Protein AF-A0A820XZY1-F1 (afdb_monomer_lite)

Secondary structure (DSSP, 8-state):
------S-TTTHHHHHHHHTS-STTSHHHHHHHTT--HHHHHHHTTSSSHHHHHHHHHHHHHHHHHHHH--

Structure (mmCIF, N/CA/C/O backbone):
data_AF-A0A820XZY1-F1
#
_entry.id   AF-A0A820XZY1-F1
#
loop_
_atom_site.group_PDB
_atom_site.id
_atom_site.type_symbol
_atom_site.label_atom_id
_atom_site.label_alt_id
_atom_site.label_comp_id
_atom_site.label_asym_id
_atom_site.label_entity_id
_atom_site.label_seq_id
_atom_site.pdbx_PDB_ins_code
_atom_site.Cartn_x
_atom_site.Cartn_y
_atom_site.Cartn_z
_atom_site.occupancy
_atom_site.B_iso_or_equiv
_atom_site.auth_seq_id
_atom_site.auth_comp_id
_atom_site.auth_asym_id
_atom_site.auth_atom_id
_atom_site.pdbx_PDB_model_num
ATOM 1 N N . MET A 1 1 ? 19.671 3.769 10.295 1.00 36.69 1 MET A N 1
ATOM 2 C CA . MET A 1 1 ? 18.479 3.681 11.163 1.00 36.69 1 MET A CA 1
ATOM 3 C C . MET A 1 1 ? 17.564 2.640 10.528 1.00 36.69 1 MET A C 1
ATOM 5 O O . MET A 1 1 ? 17.160 2.847 9.392 1.00 36.69 1 MET A O 1
ATOM 9 N N . LYS A 1 2 ? 17.374 1.468 11.146 1.00 40.25 2 LYS A N 1
ATOM 10 C CA . LYS A 1 2 ? 16.459 0.442 10.615 1.00 40.25 2 LYS A CA 1
ATOM 11 C C . LYS A 1 2 ? 15.051 0.914 10.971 1.00 40.25 2 LYS A C 1
ATOM 13 O O . LYS A 1 2 ? 14.768 1.059 12.156 1.00 40.25 2 LYS A O 1
ATOM 18 N N . ALA A 1 3 ? 14.217 1.226 9.982 1.00 53.44 3 ALA A N 1
ATOM 19 C CA . ALA A 1 3 ? 12.798 1.425 10.247 1.00 53.44 3 ALA A CA 1
ATOM 20 C C . ALA A 1 3 ? 12.270 0.129 10.881 1.00 53.44 3 ALA A C 1
ATOM 22 O O . ALA A 1 3 ? 12.513 -0.952 10.338 1.00 53.44 3 ALA A O 1
ATOM 23 N N . LEU A 1 4 ? 11.637 0.217 12.053 1.00 60.28 4 LEU A N 1
ATOM 24 C CA . LEU A 1 4 ? 10.917 -0.921 12.613 1.00 60.28 4 LEU A CA 1
ATOM 25 C C . LEU A 1 4 ? 9.774 -1.237 11.648 1.00 60.28 4 LEU A C 1
ATOM 27 O O . LEU A 1 4 ? 8.857 -0.437 11.492 1.00 60.28 4 LEU A O 1
ATOM 31 N N . SER A 1 5 ? 9.868 -2.373 10.961 1.00 71.88 5 SER A N 1
ATOM 32 C CA . SER A 1 5 ? 8.724 -2.937 10.260 1.00 71.88 5 SER A CA 1
ATOM 33 C C . SER A 1 5 ? 7.941 -3.793 11.247 1.00 71.88 5 SER A C 1
ATOM 35 O O . SER A 1 5 ? 8.518 -4.609 11.965 1.00 71.88 5 SER A O 1
ATOM 37 N N . TYR A 1 6 ? 6.632 -3.575 11.294 1.00 82.38 6 TYR A N 1
ATOM 38 C CA . TYR A 1 6 ? 5.694 -4.382 12.070 1.00 82.38 6 TYR A CA 1
ATOM 39 C C . TYR A 1 6 ? 5.237 -5.624 11.300 1.00 82.38 6 TYR A C 1
ATOM 41 O O . TYR A 1 6 ? 4.679 -6.543 11.910 1.00 82.38 6 TYR A O 1
ATOM 49 N N . VAL A 1 7 ? 5.494 -5.645 9.988 1.00 84.56 7 VAL A N 1
ATOM 50 C CA . VAL A 1 7 ? 5.266 -6.779 9.094 1.00 84.56 7 VAL A CA 1
ATOM 51 C C . VAL A 1 7 ? 6.333 -7.851 9.355 1.00 84.56 7 VAL A C 1
ATOM 53 O O . VAL A 1 7 ? 7.520 -7.521 9.410 1.00 84.56 7 VAL A O 1
ATOM 56 N N . PRO A 1 8 ? 5.957 -9.135 9.492 1.00 83.12 8 PRO A N 1
ATOM 57 C CA . PRO A 1 8 ? 6.915 -10.230 9.628 1.00 83.12 8 PRO A CA 1
ATOM 58 C C . PRO A 1 8 ? 7.922 -10.275 8.472 1.00 83.12 8 PRO A C 1
ATOM 60 O O . PRO A 1 8 ? 7.552 -10.210 7.295 1.00 83.12 8 PRO A O 1
ATOM 63 N N . SER A 1 9 ? 9.208 -10.406 8.801 1.00 81.25 9 SER A N 1
ATOM 64 C CA . SER A 1 9 ? 10.292 -10.355 7.815 1.00 81.25 9 SER A CA 1
ATOM 65 C C . SER A 1 9 ? 10.355 -11.578 6.902 1.00 81.25 9 SER A C 1
ATOM 67 O O . SER A 1 9 ? 10.904 -11.481 5.807 1.00 81.25 9 SER A O 1
ATOM 69 N N . GLU A 1 10 ? 9.788 -12.706 7.332 1.00 81.88 10 GLU A N 1
ATOM 70 C CA . GLU A 1 10 ? 9.824 -13.992 6.631 1.00 81.88 10 GLU A CA 1
ATOM 71 C C . GLU A 1 10 ? 9.119 -13.934 5.274 1.00 81.88 10 GLU A C 1
ATOM 73 O O . GLU A 1 10 ? 9.534 -14.614 4.342 1.00 81.88 10 GLU A O 1
ATOM 78 N N . TRP A 1 11 ? 8.069 -13.118 5.153 1.00 86.81 11 TRP A N 1
ATOM 79 C CA . TRP A 1 11 ? 7.291 -12.987 3.918 1.00 86.81 11 TRP A CA 1
ATOM 80 C C . TRP A 1 11 ? 7.019 -11.534 3.512 1.00 86.81 11 TRP A C 1
ATOM 82 O O . TRP A 1 11 ? 6.708 -11.274 2.347 1.00 86.81 11 TRP A O 1
ATOM 92 N N . GLY A 1 12 ? 7.149 -10.570 4.433 1.00 92.00 12 GLY A N 1
ATOM 93 C CA . GLY A 1 12 ? 6.756 -9.178 4.210 1.00 92.00 12 GLY A CA 1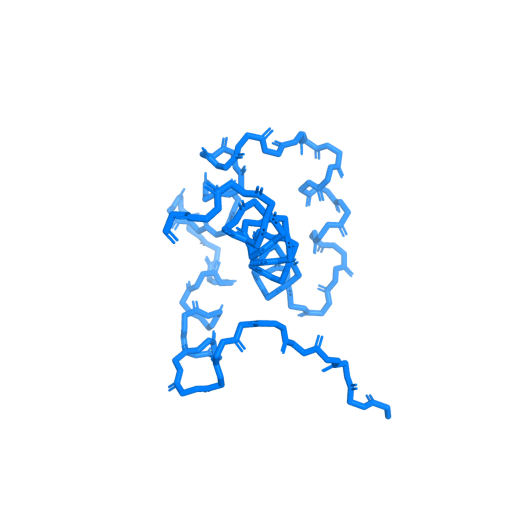
ATOM 94 C C . GLY A 1 12 ? 7.447 -8.542 3.009 1.00 92.00 12 GLY A C 1
ATOM 95 O O . GLY A 1 12 ? 6.796 -7.914 2.176 1.00 92.00 12 GLY A O 1
ATOM 96 N N . HIS A 1 13 ? 8.755 -8.766 2.868 1.00 91.69 13 HIS A N 1
ATOM 97 C CA . HIS A 1 13 ? 9.523 -8.239 1.741 1.00 91.69 13 HIS A CA 1
ATOM 98 C C . HIS A 1 13 ? 9.064 -8.798 0.391 1.00 91.69 13 HIS A C 1
ATOM 100 O O . HIS A 1 13 ? 9.011 -8.052 -0.586 1.00 91.69 13 HIS A O 1
ATOM 106 N N . ASP A 1 14 ? 8.718 -10.082 0.316 1.00 94.25 14 ASP A N 1
ATOM 107 C CA . ASP A 1 14 ? 8.301 -10.702 -0.943 1.00 94.25 14 ASP A CA 1
ATOM 108 C C . ASP A 1 14 ? 6.889 -10.271 -1.344 1.00 94.25 14 ASP A C 1
ATOM 110 O O . ASP A 1 14 ? 6.652 -9.960 -2.511 1.00 94.25 14 ASP A O 1
ATOM 114 N N . VAL A 1 15 ? 5.982 -10.121 -0.377 1.00 94.50 15 VAL A N 1
ATOM 115 C CA . VAL A 1 15 ? 4.662 -9.523 -0.626 1.00 94.50 15 VAL A CA 1
ATOM 116 C C . VAL A 1 15 ? 4.797 -8.078 -1.107 1.00 94.50 15 VAL A C 1
ATOM 118 O O . VAL A 1 15 ? 4.146 -7.701 -2.081 1.00 94.50 15 VAL A O 1
ATOM 121 N N . CYS A 1 16 ? 5.680 -7.281 -0.499 1.00 95.69 16 CYS A N 1
ATOM 122 C CA . CYS A 1 16 ? 5.899 -5.895 -0.921 1.00 95.69 16 CYS A CA 1
ATOM 123 C C . CYS A 1 16 ? 6.468 -5.801 -2.343 1.00 95.69 16 CYS A C 1
ATOM 125 O O . CYS A 1 16 ? 6.041 -4.953 -3.128 1.00 95.69 16 CYS A O 1
ATOM 127 N N . LYS A 1 17 ? 7.369 -6.715 -2.736 1.00 95.44 17 LYS A N 1
ATOM 128 C CA . LYS A 1 17 ? 7.842 -6.800 -4.131 1.00 95.44 17 LYS A CA 1
ATOM 129 C C . LYS A 1 17 ? 6.690 -7.029 -5.108 1.00 95.44 17 LYS A C 1
ATOM 131 O O . LYS A 1 17 ? 6.673 -6.391 -6.153 1.00 95.44 17 LYS A O 1
ATOM 136 N N . LEU A 1 18 ? 5.743 -7.910 -4.778 1.00 96.44 18 LEU A N 1
ATOM 137 C CA . LEU A 1 18 ? 4.581 -8.189 -5.629 1.00 96.44 18 LEU A CA 1
ATOM 138 C C . LEU A 1 18 ? 3.619 -6.997 -5.681 1.00 96.44 18 LEU A C 1
ATOM 140 O O . LEU A 1 18 ? 3.167 -6.610 -6.756 1.00 96.44 18 LEU A O 1
ATOM 144 N N . LEU A 1 19 ? 3.332 -6.394 -4.526 1.00 97.31 19 LEU A N 1
ATOM 145 C CA . LEU A 1 19 ? 2.359 -5.312 -4.402 1.00 97.31 19 LEU A CA 1
ATOM 146 C C . LEU A 1 19 ? 2.857 -3.965 -4.926 1.00 97.31 19 LEU A C 1
ATOM 148 O O . LEU A 1 19 ? 2.026 -3.121 -5.240 1.00 97.31 19 LEU A O 1
ATOM 152 N N . ASN A 1 20 ? 4.170 -3.742 -5.022 1.00 97.56 20 ASN A N 1
ATOM 153 C CA . ASN A 1 20 ? 4.735 -2.516 -5.595 1.00 97.56 20 ASN A CA 1
ATOM 154 C C . ASN A 1 20 ? 4.835 -2.544 -7.130 1.00 97.56 20 ASN A C 1
ATOM 156 O O . ASN A 1 20 ? 5.215 -1.540 -7.738 1.00 97.56 20 ASN A O 1
ATOM 160 N N . ILE A 1 21 ? 4.481 -3.656 -7.780 1.00 97.06 21 ILE A N 1
ATOM 161 C CA . ILE A 1 21 ? 4.350 -3.698 -9.238 1.00 97.06 21 ILE A CA 1
ATOM 162 C C . ILE A 1 21 ? 3.068 -2.957 -9.620 1.00 97.06 21 ILE A C 1
ATOM 164 O O . ILE A 1 21 ? 1.990 -3.248 -9.111 1.00 97.06 21 ILE A O 1
ATOM 168 N N . ARG A 1 22 ? 3.171 -1.994 -10.542 1.00 95.88 22 ARG A N 1
ATOM 169 C CA . ARG A 1 22 ? 2.022 -1.191 -10.971 1.00 95.88 22 ARG A CA 1
ATOM 170 C C . ARG A 1 22 ? 1.057 -2.024 -11.821 1.00 95.88 22 ARG A C 1
ATOM 172 O O . ARG A 1 22 ? 1.242 -2.142 -13.029 1.00 95.88 22 ARG A O 1
ATOM 179 N N . VAL A 1 23 ? 0.007 -2.525 -11.184 1.00 96.56 23 VAL A N 1
ATOM 180 C CA . VAL A 1 23 ? -1.119 -3.252 -11.795 1.00 96.56 23 VAL A CA 1
ATOM 181 C C . VAL A 1 23 ? -2.439 -2.855 -11.119 1.00 96.56 23 VAL A C 1
ATOM 183 O O . VAL A 1 23 ? -2.447 -2.060 -10.173 1.00 96.56 23 VAL A O 1
ATOM 186 N N . ASP A 1 24 ? -3.565 -3.371 -11.613 1.00 96.38 24 ASP A N 1
ATOM 187 C CA . ASP A 1 24 ? -4.899 -3.061 -11.074 1.00 96.38 24 ASP A CA 1
ATOM 188 C C . ASP A 1 24 ? -5.110 -3.611 -9.655 1.00 96.38 24 ASP A C 1
ATOM 190 O O . ASP A 1 24 ? -5.850 -3.031 -8.860 1.00 96.38 24 ASP A O 1
ATOM 194 N N . ASN A 1 25 ? -4.441 -4.715 -9.324 1.00 96.25 25 ASN A N 1
ATOM 195 C CA . ASN A 1 25 ? -4.533 -5.429 -8.051 1.00 96.25 25 ASN A CA 1
ATOM 196 C C . ASN A 1 25 ? -3.326 -5.190 -7.130 1.00 96.25 25 ASN A C 1
ATOM 198 O O . ASN A 1 25 ? -2.920 -6.084 -6.391 1.00 96.25 25 ASN A O 1
ATOM 202 N N . ASP A 1 26 ? -2.752 -3.991 -7.178 1.00 97.94 26 ASP A N 1
ATOM 203 C CA . ASP A 1 26 ? -1.581 -3.632 -6.382 1.00 97.94 26 ASP A CA 1
ATOM 204 C C . ASP A 1 26 ? -1.940 -3.024 -5.009 1.00 97.94 26 ASP A C 1
ATOM 206 O O . ASP A 1 26 ? -3.109 -2.995 -4.600 1.00 97.94 26 ASP A O 1
ATOM 210 N N . TRP A 1 27 ? -0.937 -2.525 -4.275 1.00 98.31 27 TRP A N 1
ATOM 211 C CA . TRP A 1 27 ? -1.122 -1.977 -2.921 1.00 98.31 27 TRP A CA 1
ATOM 212 C C . TRP A 1 27 ? -2.210 -0.894 -2.825 1.00 98.31 27 TRP A C 1
ATOM 214 O O . TRP A 1 27 ? -2.825 -0.731 -1.770 1.00 98.31 27 TRP A O 1
ATOM 224 N N . ARG A 1 28 ? -2.503 -0.166 -3.911 1.00 98.19 28 ARG A N 1
ATOM 225 C CA . ARG A 1 28 ? -3.530 0.890 -3.915 1.00 98.19 28 ARG A CA 1
ATOM 226 C C . ARG A 1 28 ? -4.927 0.298 -3.807 1.00 98.19 28 ARG A C 1
ATOM 228 O O . ARG A 1 28 ? -5.784 0.882 -3.143 1.00 98.19 28 ARG A O 1
ATOM 235 N N . LEU A 1 29 ? -5.173 -0.841 -4.461 1.00 97.94 29 LEU A N 1
ATOM 236 C CA . LEU A 1 29 ? -6.435 -1.566 -4.319 1.00 97.94 29 LEU A CA 1
ATOM 237 C C . LEU A 1 29 ? -6.570 -2.102 -2.895 1.00 97.94 29 LEU A C 1
ATOM 239 O O . LEU A 1 29 ? -7.628 -1.938 -2.287 1.00 97.94 29 LEU A O 1
ATOM 243 N N . LEU A 1 30 ? -5.497 -2.688 -2.359 1.00 96.88 30 LEU A N 1
ATOM 244 C CA . LEU A 1 30 ? -5.480 -3.200 -0.991 1.00 96.88 30 LEU A CA 1
ATOM 245 C C . LEU A 1 30 ? -5.779 -2.092 0.027 1.00 96.88 30 LEU A C 1
ATOM 247 O O . LEU A 1 30 ? -6.665 -2.253 0.859 1.00 96.88 30 LEU A O 1
ATOM 251 N N . GLY A 1 31 ? -5.134 -0.930 -0.095 1.00 97.25 31 GLY A N 1
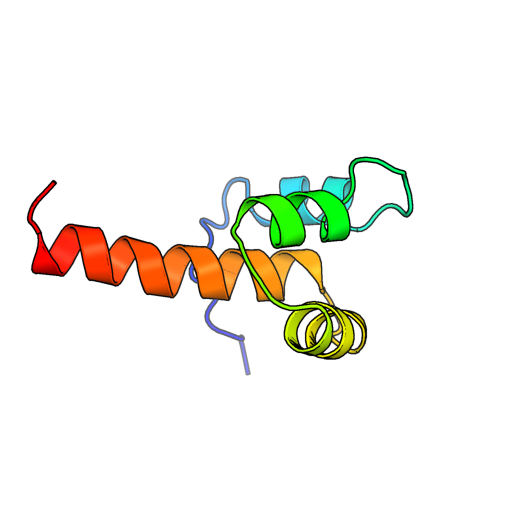ATOM 252 C CA . GLY A 1 31 ? -5.355 0.191 0.820 1.00 97.25 31 GLY A CA 1
ATOM 253 C C . GLY A 1 31 ? -6.783 0.728 0.789 1.00 97.25 31 GLY A C 1
ATOM 254 O O . GLY A 1 31 ? -7.358 1.004 1.837 1.00 97.25 31 GLY A O 1
ATOM 255 N N . LYS A 1 32 ? -7.413 0.773 -0.393 1.00 97.62 32 LYS A N 1
ATOM 256 C CA . LYS A 1 32 ? -8.848 1.086 -0.503 1.00 97.62 32 LYS A CA 1
ATOM 257 C C . LYS A 1 32 ? -9.722 0.044 0.197 1.00 97.62 32 LYS A C 1
ATOM 259 O O . LYS A 1 32 ? -10.725 0.409 0.798 1.00 97.62 32 LYS A O 1
ATOM 264 N N . ARG A 1 33 ? -9.371 -1.246 0.114 1.00 96.38 33 ARG A N 1
ATOM 265 C CA . ARG A 1 33 ? -10.102 -2.335 0.790 1.00 96.38 33 ARG A CA 1
ATOM 266 C C . ARG A 1 33 ? -9.930 -2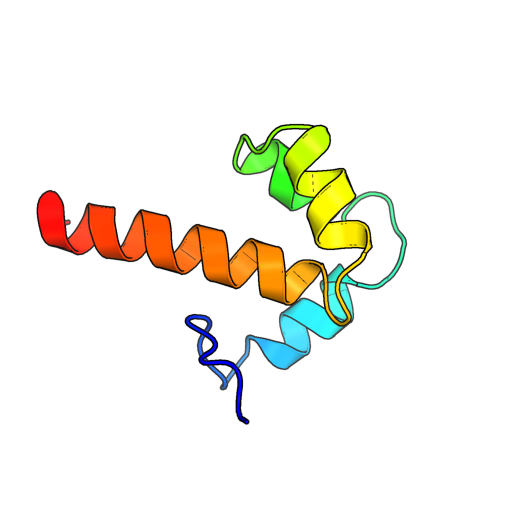.298 2.307 1.00 96.38 33 ARG A C 1
ATOM 268 O O . ARG A 1 33 ? -10.872 -2.645 3.005 1.00 96.38 33 ARG A O 1
ATOM 275 N N . PHE A 1 34 ? -8.785 -1.826 2.791 1.00 95.00 34 PHE A N 1
ATOM 276 C CA . PHE A 1 34 ? -8.549 -1.535 4.208 1.00 95.00 34 PHE A CA 1
ATOM 277 C C . PHE A 1 34 ? -9.262 -0.266 4.698 1.00 95.00 34 PHE A C 1
ATOM 279 O O . PHE A 1 34 ? -9.277 -0.004 5.893 1.00 95.00 34 PHE A O 1
ATOM 286 N N . GLY A 1 35 ? -9.890 0.503 3.803 1.00 96.12 35 GLY A N 1
ATOM 287 C CA . GLY A 1 35 ? -10.654 1.697 4.163 1.00 96.12 35 GLY A CA 1
ATOM 288 C C . GLY A 1 35 ? -9.829 2.982 4.241 1.00 96.12 35 GLY A C 1
ATOM 289 O O . GLY A 1 35 ? -10.373 4.014 4.628 1.00 96.12 35 GLY A O 1
ATOM 290 N N . TYR A 1 36 ? -8.555 2.961 3.835 1.00 97.00 36 TYR A N 1
ATOM 291 C CA . TYR A 1 36 ? -7.720 4.161 3.827 1.00 97.00 36 TYR A CA 1
ATOM 292 C C . TYR A 1 36 ? -8.188 5.183 2.786 1.00 97.00 36 TYR A C 1
ATOM 294 O O . TYR A 1 36 ? -8.614 4.857 1.669 1.00 97.00 36 TYR A O 1
ATOM 302 N N . SER A 1 37 ? -8.070 6.453 3.152 1.00 97.75 37 SER A N 1
ATOM 303 C CA . SER A 1 37 ? -8.454 7.593 2.331 1.00 97.75 37 SER A CA 1
ATOM 304 C C . SER A 1 37 ? -7.511 7.800 1.144 1.00 97.75 37 SER A C 1
ATOM 306 O O . SER A 1 37 ? -6.351 7.391 1.125 1.00 97.75 37 SER A O 1
ATOM 308 N N . THR A 1 38 ? -7.980 8.546 0.141 1.00 97.56 38 THR A N 1
ATOM 309 C CA . THR A 1 38 ? -7.133 8.926 -1.005 1.00 97.56 38 THR A CA 1
ATOM 310 C C . THR A 1 38 ? -5.905 9.741 -0.578 1.00 97.56 38 THR A C 1
ATOM 312 O O . THR A 1 38 ? -4.867 9.666 -1.235 1.00 97.56 38 THR A O 1
ATOM 315 N N . SER A 1 39 ? -6.002 10.518 0.504 1.00 98.06 39 SER A N 1
ATOM 316 C CA . SER A 1 39 ? -4.892 11.324 1.019 1.00 98.06 39 SER A CA 1
ATOM 317 C C . SER A 1 39 ? -3.785 10.454 1.614 1.00 98.06 39 SER A C 1
ATOM 319 O O . SER A 1 39 ? -2.618 10.678 1.302 1.00 98.06 39 SER A O 1
ATOM 321 N N . GLU A 1 40 ? -4.139 9.424 2.385 1.00 97.56 40 GLU A N 1
ATOM 322 C CA . GLU A 1 40 ? -3.176 8.455 2.932 1.00 97.56 40 GLU A CA 1
ATOM 323 C C . GLU A 1 40 ? -2.486 7.669 1.815 1.00 97.56 40 GLU A C 1
ATOM 325 O O . GLU A 1 40 ? -1.262 7.555 1.794 1.00 97.56 40 GLU A O 1
ATOM 330 N N . LEU A 1 41 ? -3.245 7.232 0.803 1.00 98.06 41 LEU A N 1
ATOM 331 C CA . LEU A 1 41 ? -2.660 6.566 -0.362 1.00 98.06 41 LEU A CA 1
ATOM 332 C C . LEU A 1 41 ? -1.675 7.485 -1.101 1.00 98.06 41 LEU A C 1
ATOM 334 O O . LEU A 1 41 ? -0.590 7.053 -1.481 1.00 98.06 41 LEU A O 1
ATOM 338 N N . LYS A 1 42 ? -2.004 8.768 -1.288 1.00 98.00 42 LYS A N 1
ATOM 339 C CA . LYS A 1 42 ? -1.068 9.736 -1.888 1.00 98.00 42 LYS A CA 1
ATOM 340 C C . LYS A 1 42 ? 0.180 9.934 -1.030 1.00 98.00 42 LYS A C 1
ATOM 342 O O . LYS A 1 42 ? 1.266 10.066 -1.585 1.00 98.00 42 LYS A O 1
ATOM 347 N N . TYR A 1 43 ? 0.032 9.938 0.292 1.00 97.44 43 TYR A N 1
ATOM 348 C CA . TYR A 1 43 ? 1.156 10.026 1.216 1.00 97.44 43 TYR A CA 1
ATOM 349 C C . TYR A 1 43 ? 2.098 8.821 1.088 1.00 97.44 43 TYR A C 1
ATOM 351 O O . TYR A 1 43 ? 3.306 9.009 0.927 1.00 97.44 43 TYR A O 1
ATOM 359 N N . TRP A 1 44 ? 1.565 7.595 1.072 1.00 97.31 44 TRP A N 1
ATOM 360 C CA . TRP A 1 44 ? 2.385 6.389 0.915 1.00 97.31 44 TRP A CA 1
ATOM 361 C C . TRP A 1 44 ? 3.006 6.247 -0.467 1.00 97.31 44 TRP A C 1
ATOM 363 O O . TRP A 1 44 ? 4.112 5.731 -0.576 1.00 97.31 44 TRP A O 1
ATOM 373 N N . ALA A 1 45 ? 2.372 6.780 -1.512 1.00 97.44 45 ALA A N 1
ATOM 374 C CA . ALA A 1 45 ? 2.959 6.806 -2.850 1.00 97.44 45 ALA A CA 1
ATOM 375 C C . ALA A 1 45 ? 4.287 7.590 -2.928 1.00 97.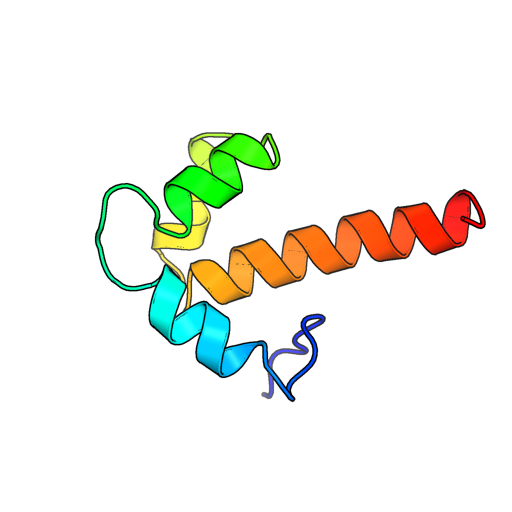44 45 ALA A C 1
ATOM 377 O O . ALA A 1 45 ? 5.037 7.400 -3.881 1.00 97.44 45 ALA A O 1
ATOM 378 N N . MET A 1 46 ? 4.576 8.465 -1.956 1.00 97.00 46 MET A N 1
ATOM 379 C CA . MET A 1 46 ? 5.841 9.209 -1.864 1.00 97.00 46 MET A CA 1
ATOM 380 C C . MET A 1 46 ? 6.929 8.470 -1.069 1.00 97.00 46 MET A C 1
ATOM 382 O O . MET A 1 46 ? 8.056 8.955 -0.983 1.00 97.00 46 MET A O 1
ATOM 386 N N . GLN A 1 47 ? 6.602 7.333 -0.453 1.00 96.25 47 GLN A N 1
ATOM 387 C CA . GLN A 1 47 ? 7.541 6.552 0.350 1.00 96.25 47 GLN A CA 1
ATOM 388 C C . GLN A 1 47 ? 8.393 5.646 -0.540 1.00 96.25 47 GLN A C 1
ATOM 390 O O . GLN A 1 47 ? 7.987 5.262 -1.635 1.00 96.25 47 GLN A O 1
ATOM 395 N N . THR A 1 48 ? 9.569 5.258 -0.041 1.00 94.00 48 THR A N 1
ATOM 396 C CA . THR A 1 48 ? 10.479 4.341 -0.748 1.00 94.00 48 THR A CA 1
ATOM 397 C C . THR A 1 48 ? 9.844 2.972 -1.008 1.00 94.00 48 THR A C 1
ATOM 399 O O . THR A 1 48 ? 10.106 2.364 -2.041 1.00 94.00 48 THR A O 1
ATOM 402 N N . ASP A 1 49 ? 9.010 2.493 -0.081 1.00 95.38 49 ASP A N 1
ATOM 403 C CA . ASP A 1 49 ? 8.240 1.254 -0.214 1.00 95.38 49 ASP A CA 1
ATOM 404 C C . ASP A 1 49 ? 6.782 1.504 0.217 1.00 95.38 49 ASP A C 1
ATOM 406 O O . ASP A 1 49 ? 6.445 1.342 1.395 1.00 95.38 49 ASP A O 1
ATOM 410 N N . PRO A 1 50 ? 5.913 1.935 -0.718 1.00 97.50 50 PRO A N 1
ATOM 411 C CA . PRO A 1 50 ? 4.521 2.267 -0.421 1.00 97.50 50 PRO A CA 1
ATOM 412 C C . PRO A 1 50 ? 3.738 1.104 0.194 1.00 97.50 50 PRO A C 1
ATOM 414 O O . PRO A 1 50 ? 2.984 1.298 1.149 1.00 97.50 50 PRO A O 1
ATOM 417 N N . SER A 1 51 ? 3.930 -0.114 -0.327 1.00 96.94 51 SER A N 1
ATOM 418 C CA . SER A 1 51 ? 3.243 -1.302 0.185 1.00 96.94 51 SER A CA 1
ATOM 419 C C . SER A 1 51 ? 3.671 -1.658 1.612 1.00 96.94 51 SER A C 1
ATOM 421 O O . SER A 1 51 ? 2.816 -1.984 2.433 1.00 96.94 51 SER A O 1
ATOM 423 N N . MET A 1 52 ? 4.957 -1.508 1.948 1.00 96.12 52 MET A N 1
ATOM 424 C CA . MET A 1 52 ? 5.448 -1.732 3.307 1.00 96.12 52 MET A CA 1
ATOM 425 C C . MET A 1 52 ? 4.931 -0.663 4.273 1.00 96.12 52 MET A C 1
ATOM 427 O O . MET A 1 52 ? 4.571 -0.988 5.402 1.00 96.12 52 MET A O 1
ATOM 431 N N . SER A 1 53 ? 4.855 0.605 3.851 1.00 96.19 53 SER A N 1
ATOM 432 C CA . SER A 1 53 ? 4.258 1.671 4.669 1.00 96.19 53 SER A CA 1
ATOM 433 C C . SER A 1 53 ? 2.792 1.386 5.003 1.00 96.19 53 SER A C 1
ATOM 435 O O . SER A 1 53 ? 2.414 1.472 6.168 1.00 96.19 53 SER A O 1
ATOM 437 N N . LEU A 1 54 ? 2.001 0.979 4.007 1.00 96.31 54 LEU A N 1
ATOM 438 C CA . LEU A 1 54 ? 0.605 0.578 4.195 1.00 96.31 54 LEU A CA 1
ATOM 439 C C . LEU A 1 54 ? 0.478 -0.623 5.136 1.00 96.31 54 LEU A C 1
ATOM 441 O O . LEU A 1 54 ? -0.335 -0.601 6.058 1.00 96.31 54 LEU A O 1
ATOM 445 N N . LEU A 1 55 ? 1.265 -1.680 4.911 1.00 95.00 55 LEU A N 1
ATOM 446 C CA . LEU A 1 55 ? 1.178 -2.889 5.729 1.00 95.00 55 LEU A CA 1
ATOM 447 C C . LEU A 1 55 ? 1.622 -2.620 7.169 1.00 95.00 55 LEU A C 1
ATOM 449 O O . LEU A 1 55 ? 0.986 -3.119 8.090 1.00 95.00 55 LEU A O 1
ATOM 453 N N . ASN A 1 56 ? 2.655 -1.804 7.387 1.00 93.44 56 ASN A N 1
ATOM 454 C CA . ASN A 1 56 ? 3.057 -1.403 8.735 1.00 93.44 56 ASN A CA 1
ATOM 455 C C . ASN A 1 56 ? 1.915 -0.701 9.481 1.00 93.44 56 ASN A C 1
ATOM 457 O O . ASN A 1 56 ? 1.638 -1.078 10.616 1.00 93.44 56 ASN A O 1
ATOM 461 N N . GLU A 1 57 ? 1.235 0.258 8.847 1.00 92.94 57 GLU A N 1
ATOM 462 C CA . GLU A 1 57 ? 0.084 0.945 9.451 1.00 92.94 57 GLU A CA 1
ATOM 463 C C . GLU A 1 57 ? -1.034 -0.044 9.806 1.00 92.94 57 GLU A C 1
ATOM 465 O O . GLU A 1 57 ? -1.560 -0.048 10.922 1.00 92.94 57 GLU A O 1
ATOM 470 N N . TRP A 1 58 ? -1.367 -0.936 8.871 1.00 92.00 58 TRP A N 1
ATOM 471 C CA . TRP A 1 58 ? -2.409 -1.936 9.080 1.00 92.00 58 TRP A CA 1
ATOM 472 C C . TRP A 1 58 ? -2.063 -2.889 10.234 1.00 92.00 58 TRP A C 1
ATOM 474 O O . TRP A 1 58 ? -2.876 -3.108 11.128 1.00 92.00 58 TRP A O 1
ATOM 484 N N . PHE A 1 59 ? -0.827 -3.395 10.289 1.00 89.25 59 PHE A N 1
ATOM 485 C CA . PHE A 1 59 ? -0.384 -4.253 11.390 1.00 89.25 59 PHE A CA 1
ATOM 486 C C . PHE A 1 59 ? -0.357 -3.520 12.731 1.00 89.25 59 PHE A C 1
ATOM 488 O O . PHE A 1 59 ? -0.689 -4.126 13.746 1.00 89.25 59 PHE A O 1
ATOM 495 N N . MET A 1 60 ? 0.044 -2.248 12.771 1.00 88.19 60 MET A N 1
ATOM 496 C CA . MET A 1 60 ? 0.046 -1.472 14.015 1.00 88.19 60 MET A CA 1
ATOM 497 C C . MET A 1 60 ? -1.366 -1.270 14.558 1.00 88.19 60 MET A C 1
ATOM 499 O O . MET A 1 60 ? -1.600 -1.485 15.746 1.00 88.19 60 MET A O 1
ATOM 503 N N . THR A 1 61 ? -2.302 -0.887 13.693 1.00 84.31 61 THR A N 1
ATOM 504 C CA . THR A 1 61 ? -3.704 -0.664 14.073 1.00 84.31 61 THR A CA 1
ATOM 505 C C . THR A 1 61 ? -4.364 -1.960 14.544 1.00 84.31 61 THR A C 1
ATOM 507 O O . THR A 1 61 ? -4.941 -1.990 15.625 1.00 84.31 61 THR A O 1
ATOM 510 N N . HIS A 1 62 ? -4.163 -3.068 13.830 1.00 80.44 62 HIS A N 1
ATOM 511 C CA . HIS A 1 62 ? -4.859 -4.323 14.131 1.00 80.44 62 HIS A CA 1
ATOM 512 C C . HIS A 1 62 ? -4.195 -5.149 15.244 1.00 80.44 62 HIS A C 1
ATOM 514 O O . HIS A 1 62 ? -4.897 -5.817 15.995 1.00 80.44 62 HIS A O 1
ATOM 520 N N . LYS A 1 63 ? -2.869 -5.055 15.447 1.00 67.94 63 LYS A N 1
ATOM 521 C CA . LYS A 1 63 ? -2.235 -5.585 16.676 1.00 67.94 63 LYS A CA 1
ATOM 522 C C . LYS A 1 63 ? -2.723 -4.852 17.920 1.00 67.94 63 LYS A C 1
ATOM 524 O O . LYS A 1 63 ? -2.804 -5.442 18.993 1.00 67.94 63 LYS A O 1
ATOM 529 N N . THR A 1 64 ? -3.002 -3.558 17.784 1.00 60.81 64 THR A N 1
ATOM 530 C CA . THR A 1 64 ? -3.574 -2.770 18.875 1.00 60.81 64 THR A CA 1
ATOM 531 C C . THR A 1 64 ? -5.001 -3.235 19.160 1.00 60.81 64 THR A C 1
ATOM 533 O O . THR A 1 64 ? -5.338 -3.429 20.322 1.00 60.81 64 THR A O 1
ATOM 536 N N . ASP A 1 65 ? -5.790 -3.532 18.126 1.00 59.66 65 ASP A N 1
ATOM 537 C CA . ASP A 1 65 ? -7.128 -4.108 18.287 1.00 59.66 65 ASP A CA 1
ATOM 538 C C . ASP A 1 65 ? -7.098 -5.508 18.924 1.00 59.66 65 ASP A C 1
ATOM 540 O O . ASP A 1 65 ? -7.837 -5.744 19.874 1.00 59.66 65 ASP A O 1
ATOM 544 N N . GLU A 1 66 ? -6.219 -6.421 18.502 1.00 58.62 66 GLU A N 1
ATOM 545 C CA . GLU A 1 66 ? -6.055 -7.733 19.161 1.00 58.62 66 GLU A CA 1
ATOM 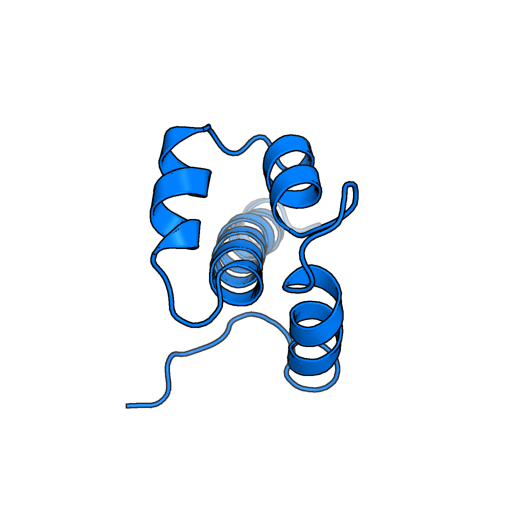546 C C . GLU A 1 66 ? -5.668 -7.581 20.642 1.00 58.62 66 GLU A C 1
ATOM 548 O O . GLU A 1 66 ? -6.225 -8.252 21.509 1.00 58.62 66 GLU A O 1
ATOM 553 N N . ALA A 1 67 ? -4.763 -6.652 20.965 1.00 58.31 67 ALA A N 1
ATOM 554 C CA . ALA A 1 67 ? -4.348 -6.402 22.345 1.00 58.31 67 ALA A CA 1
ATOM 555 C C . ALA A 1 67 ? -5.444 -5.742 23.207 1.00 58.31 67 ALA A C 1
ATOM 557 O O . ALA A 1 67 ? -5.501 -5.991 24.412 1.00 58.31 67 ALA A O 1
ATOM 558 N N . ILE A 1 68 ? -6.298 -4.898 22.615 1.00 54.81 68 ILE A N 1
ATOM 559 C CA . ILE A 1 68 ? -7.395 -4.201 23.310 1.00 54.81 68 ILE A CA 1
ATOM 560 C C . ILE A 1 68 ? -8.627 -5.103 23.451 1.00 54.81 68 ILE A C 1
ATOM 562 O O . ILE A 1 68 ? -9.283 -5.082 24.494 1.00 54.81 68 ILE A O 1
ATOM 566 N N . TYR A 1 69 ? -8.946 -5.884 22.419 1.00 61.06 69 TYR A N 1
ATOM 567 C CA . TYR A 1 69 ? -10.167 -6.687 22.339 1.00 61.06 69 TYR A CA 1
ATOM 568 C C . TYR A 1 69 ? -9.953 -8.178 22.634 1.00 61.06 69 TYR A C 1
ATOM 570 O O . TYR A 1 69 ? -10.939 -8.895 22.796 1.00 61.06 69 TYR A O 1
ATOM 578 N N . GLY A 1 70 ? -8.704 -8.637 22.775 1.00 47.84 70 GLY A N 1
ATOM 579 C CA . GLY A 1 70 ? -8.361 -9.990 23.223 1.00 47.84 70 GLY A CA 1
ATOM 580 C C . GLY A 1 70 ? -8.851 -11.104 22.297 1.00 47.84 70 GLY A C 1
ATOM 581 O O . GLY A 1 70 ? -9.296 -12.138 22.797 1.00 47.84 70 GLY A O 1
ATOM 582 N N . LEU A 1 71 ? -8.831 -10.867 20.982 1.00 48.94 71 LEU A N 1
ATOM 583 C CA . LEU A 1 71 ? -9.202 -11.854 19.962 1.00 48.94 71 LEU A CA 1
ATOM 584 C C . LEU A 1 71 ? -8.049 -12.814 19.651 1.00 48.94 71 LEU A C 1
ATOM 586 O O . LEU A 1 71 ? -6.894 -12.342 19.587 1.00 48.94 71 LEU A O 1
#

Sequence (71 aa):
MKALSYVPSEWGHDVCKLLNIRVDNDWRLLGKRFGYSTSELKYWAMQTDPSMSLLNEWFMTHKTDEAIYGL

Foldseek 3Di:
DDPDQLDDPVCQVVLLVVQPPDDPPHLVVVCVVVVDDPVLQVVLVPDPRSNSVSVSVVSVVVVVVCVVVVD

Radi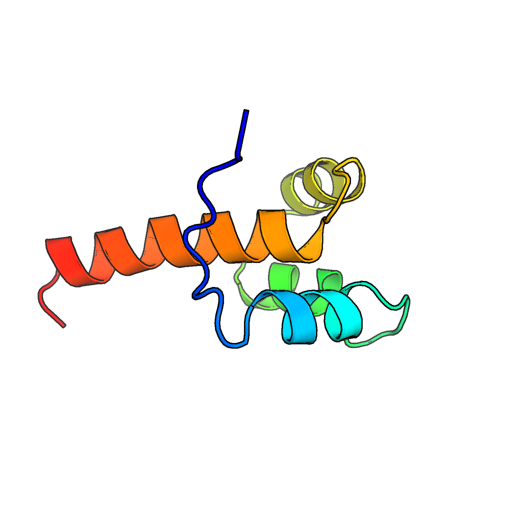us of gyration: 12.5 Å; chains: 1; bounding box: 29×25×35 Å

pLDDT: mean 86.57, std 16.45, range [36.69, 98.31]